Protein AF-Q632B6-F1 (afdb_monomer)

Radius of gyration: 16.82 Å; Cα contacts (8 Å, |Δi|>4): 23; chains: 1; bounding box: 32×17×54 Å

Secondary structure (DSSP, 8-state):
---HHHHHHHHHHHHHHHHHHHHHHHHGGGS-GGGHHHHHHHHHHHHHHHHHHHHHHHHHHHHHHHHHTT-

Structure (mmCIF, N/CA/C/O backbone):
data_AF-Q632B6-F1
#
_entry.id   AF-Q632B6-F1
#
loop_
_atom_site.group_PDB
_atom_site.id
_atom_site.type_symbol
_atom_site.label_atom_id
_atom_site.label_alt_id
_atom_site.label_comp_id
_atom_site.label_asym_id
_atom_site.label_entity_id
_atom_site.label_seq_id
_atom_site.pdbx_PDB_ins_code
_atom_site.Cartn_x
_atom_site.Cartn_y
_atom_site.Cartn_z
_atom_site.occupancy
_atom_site.B_iso_or_equiv
_atom_site.auth_seq_id
_atom_site.auth_comp_id
_atom_site.auth_asym_id
_atom_site.auth_atom_id
_atom_site.pdbx_PDB_model_num
ATOM 1 N N . MET A 1 1 ? 14.900 -9.602 -26.074 1.00 42.44 1 MET A N 1
ATOM 2 C CA . MET A 1 1 ? 14.189 -8.528 -25.342 1.00 42.44 1 MET A CA 1
ATOM 3 C C . MET A 1 1 ? 14.036 -8.947 -23.885 1.00 42.44 1 MET A C 1
ATOM 5 O O . MET A 1 1 ? 13.402 -9.972 -23.649 1.00 42.44 1 MET A O 1
ATOM 9 N N . PRO A 1 2 ? 14.636 -8.258 -22.902 1.00 47.31 2 PRO A N 1
ATOM 10 C CA . PRO A 1 2 ? 14.440 -8.632 -21.510 1.00 47.31 2 PRO A CA 1
ATOM 11 C C . PRO A 1 2 ? 13.045 -8.186 -21.041 1.00 47.31 2 PRO A C 1
ATOM 13 O O . PRO A 1 2 ? 12.717 -7.009 -21.065 1.00 47.31 2 PRO A O 1
ATOM 16 N N . LYS A 1 3 ? 12.221 -9.166 -20.655 1.00 57.47 3 LYS A N 1
ATOM 17 C CA . LYS A 1 3 ? 11.243 -9.164 -19.546 1.00 57.47 3 LYS A CA 1
ATOM 18 C C . LYS A 1 3 ? 10.358 -7.918 -19.275 1.00 57.47 3 LYS A C 1
ATOM 20 O O . LYS A 1 3 ? 9.870 -7.805 -18.156 1.00 57.47 3 LYS A O 1
ATOM 25 N N . MET A 1 4 ? 10.045 -7.044 -20.239 1.00 57.47 4 MET A N 1
ATOM 26 C CA . MET A 1 4 ? 9.067 -5.945 -20.036 1.00 57.47 4 MET A CA 1
ATOM 27 C C . MET A 1 4 ? 7.708 -6.433 -19.506 1.00 57.47 4 MET A C 1
ATOM 29 O O . MET A 1 4 ? 7.110 -5.781 -18.654 1.00 57.47 4 MET A O 1
ATOM 33 N N . GLY A 1 5 ? 7.257 -7.619 -19.937 1.00 61.91 5 GLY A N 1
ATOM 34 C CA . GLY A 1 5 ? 6.035 -8.237 -19.411 1.00 61.91 5 GLY A CA 1
ATOM 35 C C . GLY A 1 5 ? 6.082 -8.470 -17.896 1.00 61.91 5 GLY A C 1
ATOM 36 O O . GLY A 1 5 ? 5.077 -8.307 -17.218 1.00 61.91 5 GLY A O 1
ATOM 37 N N . ASN A 1 6 ? 7.261 -8.760 -17.340 1.00 71.69 6 ASN A N 1
ATOM 38 C CA . ASN A 1 6 ? 7.434 -8.975 -15.903 1.00 71.69 6 ASN A CA 1
ATOM 39 C C . ASN A 1 6 ? 7.324 -7.660 -15.115 1.00 71.69 6 ASN A C 1
ATOM 41 O O . ASN A 1 6 ? 6.746 -7.638 -14.031 1.00 71.69 6 ASN A O 1
ATOM 45 N N . THR A 1 7 ? 7.829 -6.556 -15.673 1.00 74.62 7 THR A N 1
ATOM 46 C CA . THR A 1 7 ? 7.698 -5.212 -15.089 1.00 74.62 7 THR A CA 1
ATOM 47 C C . THR A 1 7 ? 6.241 -4.753 -15.091 1.00 74.62 7 THR A C 1
ATOM 49 O O . THR A 1 7 ? 5.762 -4.254 -14.077 1.00 74.62 7 THR A O 1
ATOM 52 N N . PHE A 1 8 ? 5.507 -4.986 -16.184 1.00 77.44 8 PHE A N 1
ATOM 53 C CA . PHE A 1 8 ? 4.088 -4.633 -16.282 1.00 77.44 8 PHE A CA 1
ATOM 54 C C . PHE A 1 8 ? 3.215 -5.439 -15.307 1.00 77.44 8 PHE A C 1
ATOM 56 O O . PHE A 1 8 ? 2.397 -4.863 -14.592 1.00 77.44 8 PHE A O 1
ATOM 63 N N . LEU A 1 9 ? 3.442 -6.755 -15.205 1.00 83.38 9 LEU A N 1
ATOM 64 C CA . LEU A 1 9 ? 2.767 -7.604 -14.214 1.00 83.38 9 LEU A CA 1
ATOM 65 C C . LEU A 1 9 ? 3.062 -7.149 -12.778 1.00 83.38 9 LEU A C 1
ATOM 67 O O . LEU A 1 9 ? 2.156 -7.103 -11.949 1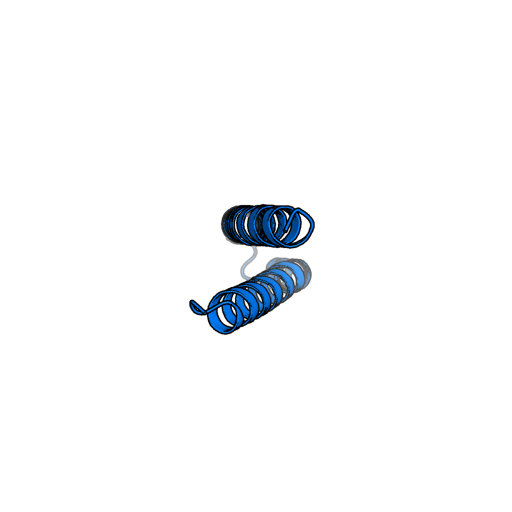.00 83.38 9 LEU A O 1
ATOM 71 N N . THR A 1 10 ? 4.308 -6.754 -12.500 1.00 87.56 10 THR A N 1
ATOM 72 C CA . THR A 1 10 ? 4.700 -6.228 -11.184 1.00 87.56 10 THR A CA 1
ATOM 73 C C . THR A 1 10 ? 3.980 -4.913 -10.864 1.00 87.56 10 THR A C 1
ATOM 75 O O . THR A 1 10 ? 3.485 -4.754 -9.751 1.00 87.56 10 THR A O 1
ATOM 78 N N . ILE A 1 11 ? 3.867 -3.987 -11.824 1.00 91.88 11 ILE A N 1
ATOM 79 C CA . ILE A 1 11 ? 3.112 -2.732 -11.649 1.00 91.88 11 ILE A CA 1
ATOM 80 C C . ILE A 1 11 ? 1.635 -3.023 -11.382 1.00 91.88 11 ILE A C 1
ATOM 82 O O . ILE A 1 11 ? 1.074 -2.487 -10.433 1.00 91.88 11 ILE A O 1
ATOM 86 N N . GLN A 1 12 ? 1.017 -3.917 -12.157 1.00 92.81 12 GLN A N 1
ATOM 87 C CA . GLN A 1 12 ? -0.387 -4.280 -11.963 1.00 92.81 12 GLN A CA 1
ATOM 88 C C . GLN A 1 12 ? -0.638 -4.891 -10.574 1.00 92.81 12 GLN A C 1
ATOM 90 O O . GLN A 1 12 ? -1.658 -4.613 -9.945 1.00 92.81 12 GLN A O 1
ATOM 95 N N . GLU A 1 13 ? 0.279 -5.721 -10.075 1.00 94.62 13 GLU A N 1
ATOM 96 C CA . GLU A 1 13 ? 0.182 -6.274 -8.723 1.00 94.62 13 GLU A CA 1
AT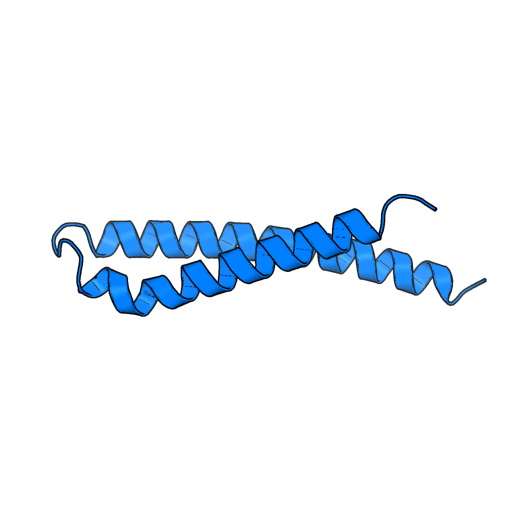OM 97 C C . GLU A 1 13 ? 0.336 -5.190 -7.644 1.00 94.62 13 GLU A C 1
ATOM 99 O O . GLU A 1 13 ? -0.375 -5.214 -6.637 1.00 94.62 13 GLU A O 1
ATOM 104 N N . LEU A 1 14 ? 1.238 -4.226 -7.846 1.00 95.56 14 LEU A N 1
ATOM 105 C CA . LEU A 1 14 ? 1.414 -3.091 -6.939 1.00 95.56 14 LEU A CA 1
ATOM 106 C C . LEU A 1 14 ? 0.180 -2.176 -6.916 1.00 95.56 14 LEU A C 1
ATOM 108 O O . LEU A 1 14 ? -0.236 -1.779 -5.831 1.00 95.56 14 LEU A O 1
ATOM 112 N N . GLU A 1 15 ? -0.446 -1.908 -8.064 1.00 96.50 15 GLU A N 1
ATOM 113 C CA . GLU A 1 15 ? -1.693 -1.131 -8.138 1.00 96.50 15 GLU A CA 1
ATOM 114 C C . GLU A 1 15 ? -2.844 -1.830 -7.403 1.00 96.50 15 GLU A C 1
ATOM 116 O O . GLU A 1 15 ? -3.520 -1.209 -6.587 1.00 96.50 15 GLU A O 1
ATOM 121 N N . LYS A 1 16 ? -3.001 -3.152 -7.566 1.00 96.75 16 LYS A N 1
ATOM 122 C CA . LYS A 1 16 ? -3.995 -3.925 -6.793 1.00 96.75 16 LYS A CA 1
ATOM 123 C C . LYS A 1 16 ? -3.755 -3.845 -5.284 1.00 96.75 16 LYS A C 1
ATOM 125 O O . LYS A 1 16 ? -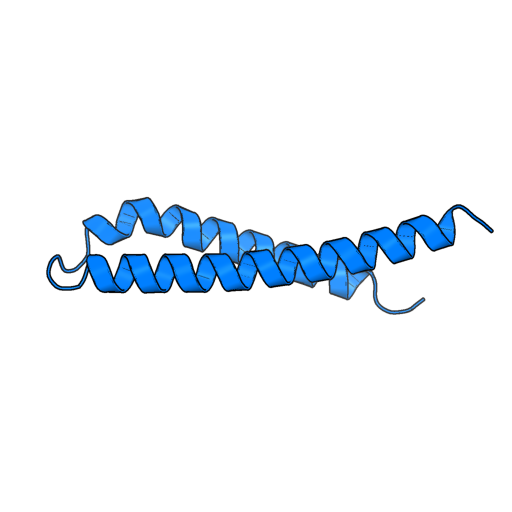4.697 -3.739 -4.505 1.00 96.75 16 LYS A O 1
ATOM 130 N N . LYS A 1 17 ? -2.491 -3.901 -4.848 1.00 96.56 17 LYS A N 1
ATOM 131 C CA . LYS A 1 17 ? -2.137 -3.748 -3.425 1.00 96.56 17 LYS A CA 1
ATOM 132 C C . LYS A 1 17 ? -2.451 -2.343 -2.920 1.00 96.56 17 LYS A C 1
ATOM 134 O O . LYS A 1 17 ? -2.916 -2.205 -1.794 1.00 96.56 17 LYS A O 1
ATOM 139 N N . LYS A 1 18 ? -2.207 -1.316 -3.735 1.00 97.31 18 LYS A N 1
ATOM 140 C CA . LYS A 1 18 ? -2.546 0.074 -3.416 1.00 97.31 18 LYS A CA 1
ATOM 141 C C . LYS A 1 18 ? -4.052 0.258 -3.258 1.00 97.31 18 LYS A C 1
ATOM 143 O O . LYS A 1 18 ? -4.467 0.815 -2.249 1.00 97.31 18 LYS A O 1
ATOM 148 N N . GLU A 1 19 ? -4.842 -0.239 -4.206 1.00 97.50 19 GLU A N 1
ATOM 149 C CA . GLU A 1 19 ? -6.309 -0.206 -4.162 1.00 97.50 19 GLU A CA 1
ATOM 150 C C . GLU A 1 19 ? -6.836 -0.873 -2.887 1.00 97.50 19 GLU A C 1
ATOM 152 O O . GLU A 1 19 ? -7.510 -0.228 -2.090 1.00 97.50 19 GLU A O 1
ATOM 157 N N . TYR A 1 20 ? -6.391 -2.101 -2.603 1.00 96.56 20 TYR A N 1
ATOM 158 C CA . TYR A 1 20 ? -6.753 -2.802 -1.371 1.00 96.56 20 TYR A CA 1
ATOM 159 C C . TYR A 1 20 ? -6.414 -1.995 -0.107 1.00 96.56 20 TYR A C 1
ATOM 161 O O . TYR A 1 20 ? -7.226 -1.884 0.811 1.00 96.56 20 TYR A O 1
ATOM 169 N N . LEU A 1 21 ? -5.215 -1.407 -0.040 1.00 96.25 21 LEU A N 1
ATOM 170 C CA . LEU A 1 21 ? -4.815 -0.586 1.102 1.00 96.25 21 LEU A CA 1
ATOM 171 C C . LEU A 1 21 ? -5.662 0.684 1.231 1.00 96.25 21 LEU A C 1
ATOM 173 O O . LEU A 1 21 ? -5.902 1.120 2.353 1.00 96.25 21 LEU A O 1
ATOM 177 N N . LEU A 1 22 ? -6.109 1.287 0.128 1.00 96.25 22 LEU A N 1
ATOM 178 C CA . LEU A 1 22 ? -7.023 2.430 0.157 1.00 96.25 22 LEU A CA 1
ATOM 179 C C . LEU A 1 22 ? -8.406 2.013 0.665 1.00 96.25 22 LEU A C 1
ATOM 181 O O . LEU A 1 22 ? -8.950 2.701 1.529 1.00 96.25 22 LEU A O 1
ATOM 185 N N . ASP A 1 23 ? -8.923 0.865 0.234 1.00 95.31 23 ASP A N 1
ATOM 186 C CA . ASP A 1 23 ? -10.218 0.342 0.683 1.00 95.31 23 ASP A CA 1
ATOM 187 C C . ASP A 1 23 ? -10.250 0.095 2.195 1.00 95.31 23 ASP A C 1
ATOM 189 O O . ASP A 1 23 ? -11.242 0.409 2.864 1.00 95.31 23 ASP A O 1
ATOM 193 N N . LEU A 1 24 ? -9.132 -0.368 2.769 1.00 92.94 24 LEU A N 1
ATOM 194 C CA . LEU A 1 24 ? -8.995 -0.557 4.216 1.00 92.94 24 LEU A CA 1
ATOM 195 C C . LEU A 1 24 ? -9.241 0.726 5.022 1.00 92.94 24 LEU A C 1
ATOM 197 O O . LEU A 1 24 ? -9.674 0.625 6.169 1.00 92.94 24 LEU A O 1
ATOM 201 N N . SER A 1 25 ? -9.040 1.921 4.451 1.00 90.88 25 SER A N 1
ATOM 202 C CA . SER A 1 25 ? -9.315 3.191 5.149 1.00 90.88 25 SER A CA 1
ATOM 203 C C . SER A 1 25 ? -10.750 3.280 5.675 1.00 90.88 25 SER A C 1
ATOM 205 O O . SER A 1 25 ? -10.981 3.829 6.754 1.00 90.88 25 SER A O 1
ATOM 207 N N . SER A 1 26 ? -11.700 2.706 4.931 1.00 91.44 26 SER A N 1
ATOM 208 C CA . SER A 1 26 ? -13.122 2.694 5.273 1.00 91.44 26 SER A CA 1
ATOM 209 C C . SER A 1 26 ? -13.468 1.658 6.347 1.00 91.44 26 SER A C 1
ATOM 211 O O . SER A 1 26 ? -14.416 1.852 7.105 1.00 91.44 26 SER A O 1
ATOM 213 N N . VAL A 1 27 ? -12.672 0.587 6.454 1.00 90.56 27 VAL A N 1
ATOM 214 C CA . VAL A 1 27 ? -12.936 -0.568 7.327 1.00 90.56 27 VAL A CA 1
ATOM 215 C C . VAL A 1 27 ? -12.167 -0.476 8.649 1.00 90.56 27 VAL A C 1
ATOM 217 O O . VAL A 1 27 ? -12.663 -0.910 9.681 1.00 90.56 27 VAL A O 1
ATOM 220 N N . ILE A 1 28 ? -10.986 0.148 8.675 1.00 89.88 28 ILE A N 1
ATOM 221 C CA . ILE A 1 28 ? -10.185 0.335 9.901 1.00 89.88 28 ILE A CA 1
ATOM 222 C C . ILE A 1 28 ? -10.983 0.963 11.062 1.00 89.88 28 ILE A C 1
ATOM 224 O O . ILE A 1 28 ? -10.810 0.523 12.200 1.00 89.88 28 ILE A O 1
ATOM 228 N N . PRO A 1 29 ? -11.879 1.949 10.848 1.00 88.94 29 PRO A N 1
ATOM 229 C CA . PRO A 1 29 ? -12.729 2.471 11.916 1.00 88.94 29 PRO A CA 1
ATOM 230 C C . PRO A 1 29 ? -13.678 1.444 12.543 1.00 88.94 29 PRO A C 1
ATOM 2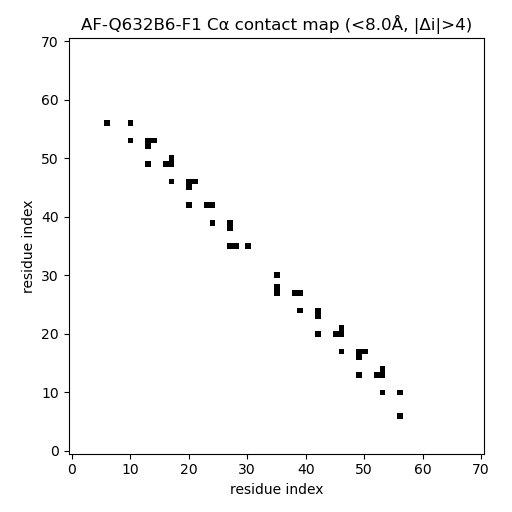32 O O . PRO A 1 29 ? -14.087 1.640 13.682 1.00 88.94 29 PRO A O 1
ATOM 235 N N . THR A 1 30 ? -14.025 0.369 11.830 1.00 90.75 30 THR A N 1
ATOM 236 C CA . THR A 1 30 ? -14.895 -0.702 12.337 1.00 90.75 30 THR A CA 1
ATOM 237 C C . THR A 1 30 ? -14.114 -1.812 13.042 1.00 90.75 30 THR A C 1
ATOM 239 O O . THR A 1 30 ? -14.712 -2.778 13.514 1.00 90.75 30 THR A O 1
ATOM 242 N N . TRP A 1 31 ? -12.783 -1.727 13.080 1.00 89.12 31 TRP A N 1
ATOM 243 C CA . TRP A 1 31 ? -11.936 -2.669 13.807 1.00 89.12 31 TRP A CA 1
ATOM 244 C C . TRP A 1 31 ? -11.887 -2.323 15.299 1.00 89.12 31 TRP A C 1
ATOM 246 O O . TRP A 1 31 ? -12.648 -1.502 15.809 1.00 89.12 31 TRP A O 1
ATOM 256 N N . ASN A 1 32 ? -10.982 -2.970 16.033 1.00 87.38 32 ASN A N 1
ATOM 257 C CA . ASN A 1 32 ? -10.772 -2.678 17.442 1.00 87.38 32 ASN A CA 1
ATOM 258 C C . ASN A 1 32 ? -10.364 -1.203 17.637 1.00 87.38 32 ASN A C 1
ATOM 260 O O . ASN A 1 32 ? -9.274 -0.792 17.234 1.00 87.38 32 ASN A O 1
ATOM 264 N N . ALA A 1 33 ? -11.233 -0.433 18.299 1.00 84.44 33 ALA A N 1
ATOM 265 C CA . ALA A 1 33 ? -11.063 1.000 18.531 1.00 84.44 33 ALA A CA 1
ATOM 266 C C . ALA A 1 33 ? -9.751 1.344 19.257 1.00 84.44 33 ALA A C 1
ATOM 268 O O . ALA A 1 33 ? -9.120 2.348 18.934 1.00 84.44 33 ALA A O 1
ATOM 269 N N . SER A 1 34 ? -9.287 0.488 20.176 1.00 90.62 34 SER A N 1
ATOM 270 C CA . SER A 1 34 ? -8.024 0.690 20.900 1.00 90.62 34 SER A CA 1
ATOM 271 C C . SER A 1 34 ? -6.792 0.634 19.993 1.00 90.62 34 SER A C 1
ATOM 273 O O . SER A 1 34 ? -5.760 1.202 20.335 1.00 90.62 34 SER A O 1
ATOM 275 N N . TYR A 1 35 ? -6.896 -0.018 18.833 1.00 87.94 35 TYR A N 1
ATOM 276 C CA . TYR A 1 35 ? -5.802 -0.176 17.870 1.00 87.94 35 TYR A CA 1
ATOM 277 C C . TYR A 1 35 ? -6.039 0.581 16.561 1.00 87.94 35 TYR A C 1
ATOM 279 O O . TYR A 1 35 ? -5.207 0.509 15.660 1.00 87.94 35 TYR A O 1
ATOM 287 N N . GLN A 1 36 ? -7.140 1.329 16.437 1.00 89.38 36 GLN A N 1
ATOM 288 C CA . GLN A 1 36 ? -7.488 2.043 15.206 1.00 89.38 36 GLN A CA 1
ATOM 289 C C . GLN A 1 36 ? -6.345 2.950 14.725 1.00 89.38 36 GLN A C 1
ATOM 291 O O . GLN A 1 36 ? -6.063 3.011 13.531 1.00 89.38 36 GLN A O 1
ATOM 296 N N . PHE A 1 37 ? -5.681 3.642 15.654 1.00 91.06 37 PHE A N 1
ATOM 297 C CA . PHE A 1 37 ? -4.535 4.499 15.353 1.0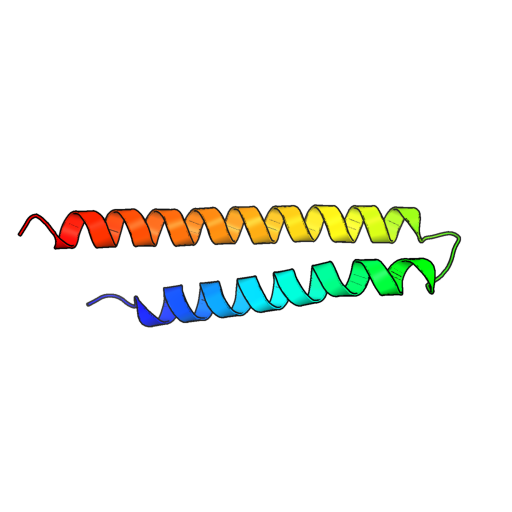0 91.06 37 PHE A CA 1
ATOM 298 C C . PHE A 1 37 ? -3.366 3.701 14.760 1.00 91.06 37 PHE A C 1
ATOM 300 O O . PHE A 1 37 ? -2.905 4.024 13.670 1.00 91.06 37 PHE A O 1
ATOM 307 N N . LEU A 1 38 ? -2.975 2.602 15.414 1.00 94.50 38 LEU A N 1
ATOM 308 C CA . LEU A 1 38 ? -1.908 1.717 14.943 1.00 94.50 38 LEU A CA 1
ATOM 309 C C . LEU A 1 38 ? -2.211 1.159 13.544 1.00 94.50 38 LEU A C 1
ATOM 311 O O . LEU A 1 38 ? -1.342 1.132 12.678 1.00 94.50 38 LEU A O 1
ATOM 315 N N . PHE A 1 39 ? -3.453 0.744 13.291 1.00 93.25 39 PHE A N 1
ATOM 316 C CA . PHE A 1 39 ? -3.844 0.243 11.975 1.00 93.25 39 PHE A CA 1
ATOM 317 C C . PHE A 1 39 ? -3.797 1.321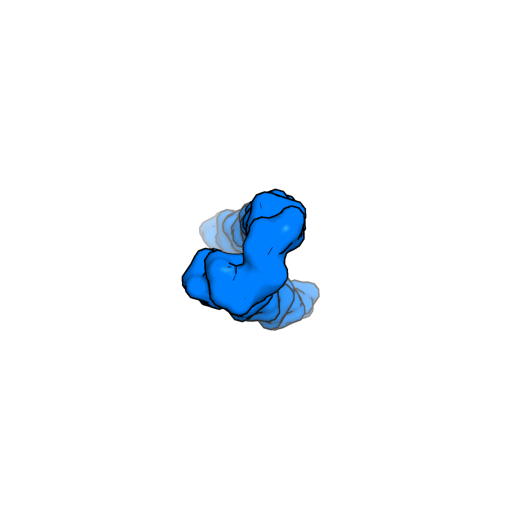 10.889 1.00 93.25 39 PHE A C 1
ATOM 319 O O . PHE A 1 39 ? -3.388 1.019 9.769 1.00 93.25 39 PHE A O 1
ATOM 326 N N . LYS A 1 40 ? -4.155 2.573 11.210 1.00 93.19 40 LYS A N 1
ATOM 327 C CA . LYS A 1 40 ? -3.984 3.707 10.289 1.00 93.19 40 LYS A CA 1
ATOM 328 C C . LYS A 1 40 ? -2.510 3.969 9.983 1.00 93.19 40 LYS A C 1
ATOM 330 O O . LYS A 1 40 ? -2.176 4.159 8.818 1.00 93.19 40 LYS A O 1
ATOM 335 N N . GLU A 1 41 ? -1.636 3.944 10.988 1.00 95.88 41 GLU A N 1
ATOM 336 C CA . GLU A 1 41 ? -0.192 4.127 10.781 1.00 95.88 41 GLU A CA 1
ATOM 337 C C . GLU A 1 41 ? 0.392 3.027 9.889 1.00 95.88 41 GLU A C 1
ATOM 339 O O . GLU A 1 41 ? 1.051 3.324 8.893 1.00 95.88 41 GLU A O 1
ATOM 344 N N . ILE A 1 42 ? 0.074 1.760 10.177 1.00 95.62 42 ILE A N 1
ATOM 345 C CA . ILE A 1 42 ? 0.510 0.617 9.361 1.00 95.62 42 ILE A CA 1
ATOM 346 C C . ILE A 1 42 ? -0.001 0.752 7.920 1.00 95.62 42 ILE A C 1
ATOM 348 O O . ILE A 1 42 ? 0.754 0.542 6.970 1.00 95.62 42 ILE A O 1
ATOM 352 N N . GLN A 1 43 ? -1.274 1.115 7.738 1.00 96.25 43 GLN A N 1
ATOM 353 C CA . GLN A 1 43 ? -1.860 1.329 6.414 1.00 96.25 43 GLN A CA 1
ATOM 354 C C . GLN A 1 43 ? -1.107 2.424 5.641 1.00 96.25 43 GLN A C 1
ATOM 356 O O . GLN A 1 43 ? -0.771 2.227 4.471 1.00 96.25 43 GLN A O 1
ATOM 361 N N . GLN A 1 44 ? -0.813 3.557 6.284 1.00 97.06 44 GLN A N 1
ATOM 362 C CA . GLN A 1 44 ? -0.078 4.666 5.672 1.00 97.06 44 GLN A CA 1
ATOM 363 C C . GLN A 1 44 ? 1.362 4.281 5.313 1.00 97.06 44 GLN A C 1
ATOM 365 O O . GLN A 1 44 ? 1.815 4.582 4.207 1.00 97.06 44 GLN A O 1
ATOM 370 N N . GLU A 1 45 ? 2.066 3.568 6.195 1.00 98.06 45 GLU A N 1
ATOM 371 C CA . GLU A 1 45 ? 3.427 3.095 5.931 1.00 98.06 45 GLU A CA 1
ATOM 372 C C . GLU A 1 45 ? 3.465 2.138 4.727 1.00 98.06 45 GLU A C 1
ATOM 374 O O . GLU A 1 45 ? 4.320 2.257 3.843 1.00 98.06 45 GLU A O 1
ATOM 379 N N . LEU A 1 46 ? 2.514 1.201 4.654 1.00 97.75 46 LEU A N 1
ATOM 380 C CA . LEU A 1 46 ? 2.407 0.266 3.534 1.00 97.75 46 LEU A CA 1
ATOM 381 C C . LEU A 1 46 ? 2.073 0.981 2.220 1.00 97.75 46 LEU A C 1
ATOM 383 O O . LEU A 1 46 ? 2.683 0.666 1.196 1.00 97.75 46 LEU A O 1
ATOM 387 N N . LEU A 1 47 ? 1.167 1.965 2.241 1.00 97.75 47 LEU A N 1
ATOM 388 C CA . LEU A 1 47 ? 0.856 2.791 1.070 1.00 97.75 47 LEU A CA 1
ATOM 389 C C . LEU A 1 47 ? 2.091 3.542 0.566 1.00 97.75 47 LEU A C 1
ATOM 391 O O . LEU A 1 47 ? 2.350 3.541 -0.638 1.00 97.75 47 LEU A O 1
ATOM 395 N N . GLY A 1 48 ? 2.882 4.124 1.471 1.00 97.81 48 GLY A N 1
ATOM 396 C CA . GLY A 1 48 ? 4.142 4.785 1.126 1.00 97.81 48 GLY A CA 1
ATOM 397 C C . GLY A 1 48 ? 5.104 3.846 0.394 1.00 97.81 48 GLY A C 1
ATOM 398 O O . GLY A 1 48 ? 5.569 4.163 -0.699 1.00 97.81 48 GLY A O 1
ATOM 399 N N . LYS A 1 49 ? 5.319 2.639 0.933 1.00 97.94 49 LYS A N 1
ATOM 400 C CA . LYS A 1 49 ? 6.195 1.621 0.320 1.00 97.94 49 LYS A CA 1
ATOM 401 C C . LYS A 1 49 ? 5.708 1.155 -1.054 1.00 97.94 49 LYS A C 1
ATOM 403 O O . LYS A 1 49 ? 6.525 0.868 -1.930 1.00 97.94 49 LYS A O 1
ATOM 408 N N . VAL A 1 50 ? 4.394 1.026 -1.246 1.00 97.31 50 VAL A N 1
ATOM 409 C CA . VAL A 1 50 ? 3.817 0.639 -2.543 1.00 97.31 50 VA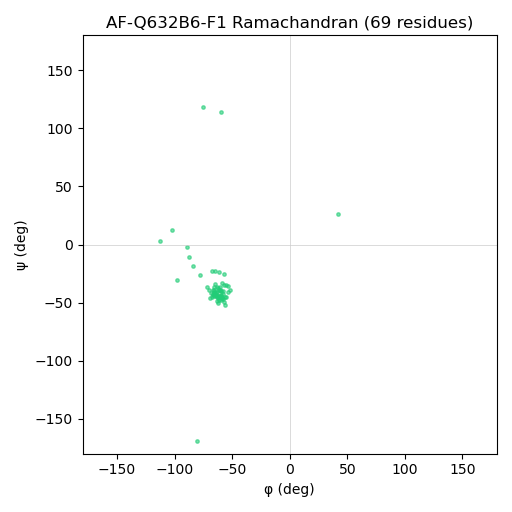L A CA 1
ATOM 410 C C . VAL A 1 50 ? 3.994 1.758 -3.567 1.00 97.31 50 VAL A C 1
ATOM 412 O O . VAL A 1 50 ? 4.453 1.479 -4.674 1.00 97.31 50 VAL A O 1
ATOM 415 N N . ASN A 1 51 ? 3.709 3.009 -3.195 1.00 96.81 51 ASN A N 1
ATOM 416 C CA . ASN A 1 51 ? 3.893 4.158 -4.083 1.00 96.81 51 ASN A CA 1
ATOM 417 C C . ASN A 1 51 ? 5.364 4.337 -4.487 1.00 96.81 51 ASN A C 1
ATOM 419 O O . ASN A 1 51 ? 5.646 4.443 -5.6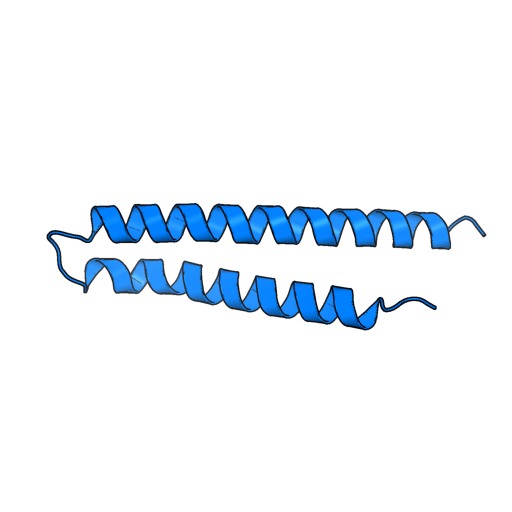75 1.00 96.81 51 ASN A O 1
ATOM 423 N N . GLU A 1 52 ? 6.308 4.250 -3.544 1.00 97.19 52 GLU A N 1
ATOM 424 C CA . GLU A 1 52 ? 7.745 4.342 -3.847 1.00 97.19 52 GLU A CA 1
ATOM 425 C C . GLU A 1 52 ? 8.183 3.258 -4.849 1.00 97.19 52 GLU A C 1
ATOM 427 O O . GLU A 1 52 ? 8.968 3.500 -5.771 1.00 97.19 52 GLU A O 1
ATOM 432 N N . LYS A 1 53 ? 7.657 2.033 -4.703 1.00 95.19 53 LYS A N 1
ATOM 433 C CA . LYS A 1 53 ? 7.921 0.958 -5.665 1.00 95.19 53 LYS A CA 1
ATO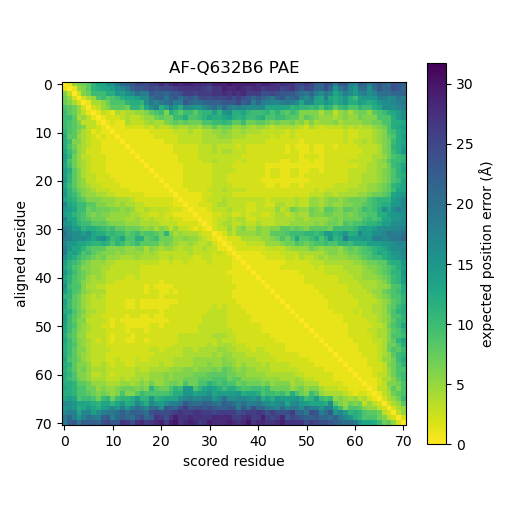M 434 C C . LYS A 1 53 ? 7.304 1.250 -7.028 1.00 95.19 53 LYS A C 1
ATOM 436 O O . LYS A 1 53 ? 7.980 1.004 -8.024 1.00 95.19 53 LYS A O 1
ATOM 441 N N . LEU A 1 54 ? 6.069 1.744 -7.094 1.00 94.69 54 LEU A N 1
ATOM 442 C CA . LEU A 1 54 ? 5.423 2.113 -8.359 1.00 94.69 54 LEU A CA 1
ATOM 443 C C . LEU A 1 54 ? 6.215 3.199 -9.089 1.00 94.69 54 LEU A C 1
ATOM 445 O O . LEU A 1 54 ? 6.543 3.015 -10.257 1.00 94.69 54 LEU A O 1
ATOM 449 N N . GLU A 1 55 ? 6.610 4.263 -8.390 1.00 94.19 55 GLU A N 1
ATOM 450 C CA . GLU A 1 55 ? 7.421 5.353 -8.944 1.00 94.19 55 GLU A CA 1
ATOM 451 C C . GLU A 1 55 ? 8.736 4.838 -9.534 1.00 94.19 55 GLU A C 1
ATOM 453 O O . GLU A 1 55 ? 9.078 5.169 -10.668 1.00 94.19 55 GLU A O 1
ATOM 458 N N . LYS A 1 56 ? 9.439 3.951 -8.817 1.00 92.75 56 LYS A N 1
ATOM 459 C CA . LYS A 1 56 ? 10.669 3.314 -9.317 1.00 92.75 56 LYS A CA 1
ATOM 460 C C . LYS A 1 56 ? 10.436 2.517 -10.601 1.00 92.75 56 LYS A C 1
ATOM 462 O O . LYS A 1 56 ? 11.232 2.620 -11.531 1.00 92.75 56 LYS A O 1
ATOM 467 N N . HIS A 1 57 ? 9.367 1.723 -10.672 1.00 90.69 57 HIS A N 1
ATOM 468 C CA . HIS A 1 57 ? 9.073 0.938 -11.876 1.00 90.69 57 HIS A CA 1
ATOM 469 C C . HIS A 1 57 ? 8.636 1.835 -13.042 1.00 90.69 57 HIS A C 1
ATOM 471 O O . HIS A 1 57 ? 9.080 1.614 -14.168 1.00 90.69 57 HIS A O 1
ATOM 477 N N . GLN A 1 58 ? 7.836 2.872 -12.778 1.00 88.75 58 GLN A N 1
ATOM 478 C CA . GLN A 1 58 ? 7.415 3.840 -13.789 1.00 88.75 58 GLN A CA 1
ATOM 479 C C . GLN A 1 58 ? 8.606 4.630 -14.337 1.00 88.75 58 GLN A C 1
ATOM 481 O O . GLN A 1 58 ? 8.718 4.815 -15.545 1.00 88.75 58 GLN A O 1
ATOM 486 N N . PHE A 1 59 ? 9.535 5.035 -13.471 1.00 89.88 59 PHE A N 1
ATOM 487 C CA . PHE A 1 59 ? 10.773 5.699 -13.867 1.00 89.88 59 PHE A CA 1
ATOM 488 C C . PHE A 1 59 ? 11.610 4.831 -14.817 1.00 89.88 59 PHE A C 1
ATOM 490 O O . PHE A 1 59 ? 12.041 5.304 -15.867 1.00 89.88 59 PHE A O 1
ATOM 497 N N . ILE A 1 60 ? 11.779 3.540 -14.502 1.00 87.50 60 ILE A N 1
ATOM 498 C CA . ILE A 1 60 ? 12.487 2.588 -15.373 1.00 87.50 60 ILE A CA 1
ATOM 499 C C . ILE A 1 60 ? 11.786 2.461 -16.732 1.00 87.50 60 ILE A C 1
ATOM 501 O O . ILE A 1 60 ? 12.453 2.481 -17.766 1.00 87.50 60 ILE A O 1
ATOM 505 N N . LEU A 1 61 ? 10.453 2.349 -16.749 1.00 85.06 61 LEU A N 1
ATOM 506 C CA . LEU A 1 61 ? 9.693 2.271 -17.999 1.00 85.06 61 LEU A CA 1
ATOM 507 C C . LEU A 1 61 ? 9.837 3.538 -18.845 1.00 85.06 61 LEU A C 1
ATOM 509 O O . LEU A 1 61 ? 10.015 3.423 -20.055 1.00 85.06 61 LEU A O 1
ATOM 513 N N . ASN A 1 62 ? 9.810 4.716 -18.221 1.00 85.19 62 ASN A N 1
ATOM 514 C CA . ASN A 1 62 ? 9.977 5.990 -18.917 1.00 85.19 62 ASN A CA 1
ATOM 515 C C . ASN A 1 62 ? 11.366 6.090 -19.569 1.00 85.19 62 ASN A C 1
ATOM 517 O O . ASN A 1 62 ? 11.445 6.403 -20.753 1.00 85.19 62 ASN A O 1
ATOM 521 N N . ILE A 1 63 ? 12.442 5.713 -18.861 1.00 85.69 63 ILE A N 1
ATOM 522 C CA . ILE A 1 63 ? 13.795 5.644 -19.448 1.00 85.69 63 ILE A CA 1
ATOM 523 C C . ILE A 1 63 ? 13.823 4.693 -20.650 1.00 85.69 63 ILE A C 1
ATOM 525 O O . ILE A 1 63 ? 14.374 5.022 -21.700 1.00 85.69 63 ILE A O 1
ATOM 529 N N . CYS A 1 64 ? 13.243 3.497 -20.511 1.00 81.25 64 CYS A N 1
ATOM 530 C CA . CYS A 1 64 ? 13.210 2.529 -21.606 1.00 81.25 64 CYS A CA 1
ATOM 531 C C . CYS A 1 64 ? 12.407 3.039 -22.812 1.00 81.25 64 CYS A C 1
ATOM 533 O O . CYS A 1 64 ? 12.785 2.749 -23.945 1.00 81.25 64 CYS A O 1
ATOM 535 N N . ALA A 1 65 ? 11.320 3.778 -22.581 1.00 81.12 65 ALA A N 1
ATOM 536 C CA . ALA A 1 65 ? 10.522 4.384 -23.640 1.00 81.12 65 ALA A CA 1
ATOM 537 C C . ALA A 1 65 ? 11.302 5.493 -24.364 1.00 81.12 65 ALA A C 1
ATOM 539 O O . ALA A 1 65 ? 11.351 5.494 -25.590 1.00 81.12 65 ALA A O 1
ATOM 540 N N . GLU A 1 66 ? 11.979 6.381 -23.631 1.00 79.38 66 GLU A N 1
ATOM 541 C CA . GLU A 1 66 ? 12.800 7.458 -24.204 1.00 79.38 66 GLU A CA 1
ATOM 542 C C . GLU A 1 66 ? 13.964 6.921 -25.051 1.00 79.38 66 GLU A C 1
ATOM 544 O O . GLU A 1 66 ? 14.230 7.434 -26.137 1.00 79.38 66 GLU A O 1
ATOM 549 N N . GLN A 1 67 ? 14.612 5.834 -24.617 1.00 67.00 67 GLN A N 1
ATOM 550 C CA . GLN A 1 67 ? 15.680 5.184 -25.387 1.00 67.00 67 GLN A CA 1
ATOM 551 C C . GLN A 1 67 ? 15.193 4.523 -26.689 1.00 67.00 67 GLN A C 1
ATOM 553 O O . GLN A 1 67 ? 15.997 4.331 -27.597 1.00 67.00 67 GLN A O 1
ATOM 558 N N . GLN A 1 68 ? 13.906 4.176 -26.809 1.00 57.53 68 GLN A N 1
ATOM 559 C CA . GLN A 1 68 ? 13.345 3.580 -28.031 1.00 57.53 68 GLN A CA 1
ATOM 560 C C . GLN A 1 68 ? 12.946 4.609 -29.100 1.00 57.53 68 GLN A C 1
ATOM 562 O O . GLN A 1 68 ? 12.806 4.230 -30.257 1.00 57.53 68 GLN A O 1
ATOM 567 N N . VAL A 1 69 ? 12.775 5.889 -28.749 1.00 57.41 69 VAL A N 1
ATOM 568 C CA . VAL A 1 69 ? 12.336 6.945 -29.690 1.00 57.41 69 VAL A CA 1
ATOM 569 C C . VAL A 1 69 ? 13.517 7.591 -30.441 1.00 57.41 69 VAL A C 1
ATOM 571 O O . VAL A 1 69 ? 13.312 8.318 -31.408 1.00 57.41 69 VAL A O 1
ATOM 574 N N . GLY A 1 70 ? 14.759 7.315 -30.031 1.00 51.41 70 GLY A N 1
ATOM 575 C CA . GLY A 1 70 ? 15.977 7.907 -30.603 1.00 51.41 70 GLY A CA 1
ATOM 576 C C . GLY A 1 70 ? 16.787 7.024 -31.565 1.00 51.41 70 GLY A C 1
ATOM 577 O O . GLY A 1 70 ? 17.938 7.374 -31.825 1.00 51.41 70 GLY A O 1
ATOM 578 N N . ALA A 1 71 ? 16.248 5.896 -32.042 1.00 45.03 71 ALA A N 1
ATOM 579 C CA . ALA A 1 71 ? 16.941 4.932 -32.911 1.00 45.03 71 ALA A CA 1
ATOM 580 C C . ALA A 1 71 ? 16.327 4.841 -34.314 1.00 45.03 71 ALA A C 1
ATOM 582 O O . ALA A 1 71 ? 15.079 4.860 -34.413 1.00 45.03 71 ALA A O 1
#

Mean predicted aligned error: 6.66 Å

Foldseek 3Di:
DPDPVVLVVVLVVLVVVLVVLVVCVVVLVVPDPVCSVVSVVVSVVSNVVSVVVNVVSVVVVVVVVVVVVPD

Solvent-accessible surface area (backbone atoms only — not comparable to full-atom values): 4090 Å² total; per-residue (Å²): 133,85,62,60,70,59,54,53,53,50,46,55,54,42,51,52,52,45,52,53,52,56,58,42,66,75,48,45,77,77,46,62,72,94,47,33,66,61,52,49,51,53,44,51,54,50,47,51,56,44,50,55,51,47,52,54,53,51,51,53,50,50,54,57,52,59,65,62,73,77,114

Organism: Bacillus cereus (strain ZK / E33L) (NCBI:txid288681)

pLDDT: mean 86.15, std 14.27, range [42.44, 98.06]

Nearest PDB structures (foldseek):
  6dma-assembly3_F  TM=8.894E-01  e=9.288E-01  synthetic construct
  8h9e-assembly1_G  TM=8.279E-01  e=7.625E-01  Homo sapiens

Sequence (71 aa):
MPKMGNTFLTIQELEKKKEYLLDLSSVIPTWNASYQFLFKEIQQELLGKVNEKLEKHQFILNICAEQQVGA